Protein AF-A0A3A4KT03-F1 (afdb_monomer_lite)

Organism: NCBI:txid2340916

Radius of gyration: 21.65 Å; chains: 1; bounding box: 48×33×42 Å

Foldseek 3Di:
DWDDDPNDTHDDPVRCVVVVVDDDPVRVVVVVVVVVVVVVVVVVDDPDPDDQDPDCRRDDVCPPHPCPPVPDPDDDD

Secondary structure (DSSP, 8-state):
-PEEETTEEE--HHHHHHTT-SPPHHHHHHHHHHHHHHHHHHHHSPPP--PPPPGGGTS-TTTTSTTTT-S------

Structure (mmCIF, N/CA/C/O backbone):
data_AF-A0A3A4KT03-F1
#
_entry.id   AF-A0A3A4KT03-F1
#
loop_
_atom_site.group_PDB
_atom_site.id
_atom_site.type_symbol
_atom_site.label_atom_id
_atom_site.label_alt_id
_atom_site.label_comp_id
_atom_site.label_asym_id
_atom_site.label_entity_id
_atom_site.label_seq_id
_atom_site.pdbx_PDB_ins_code
_atom_site.Cartn_x
_atom_site.Cartn_y
_atom_site.Cartn_z
_atom_site.occupancy
_atom_site.B_iso_or_equiv
_atom_site.auth_seq_id
_atom_site.auth_comp_id
_atom_site.auth_asym_id
_atom_site.auth_atom_id
_atom_site.pdbx_PDB_model_num
ATOM 1 N N . MET A 1 1 ? -9.760 -6.350 22.477 1.00 77.88 1 MET A N 1
ATOM 2 C CA . MET A 1 1 ? -9.437 -5.050 23.092 1.00 77.88 1 MET A CA 1
ATOM 3 C C . MET A 1 1 ? -8.215 -4.515 22.369 1.00 77.88 1 MET A C 1
ATOM 5 O O . MET A 1 1 ? -7.268 -5.293 22.250 1.00 77.88 1 MET A O 1
ATOM 9 N N . PRO A 1 2 ? -8.233 -3.250 21.912 1.00 84.62 2 PRO A N 1
ATOM 10 C CA . PRO A 1 2 ? -7.127 -2.671 21.160 1.00 84.62 2 PRO A CA 1
ATOM 11 C C . PRO A 1 2 ? -5.853 -2.637 22.005 1.00 84.62 2 PRO A C 1
ATOM 13 O O . PRO A 1 2 ? -5.915 -2.432 23.220 1.00 84.62 2 PRO A O 1
ATOM 16 N N . GLU A 1 3 ? -4.706 -2.834 21.369 1.00 91.81 3 GLU A N 1
ATOM 17 C CA . GLU A 1 3 ? -3.403 -2.857 22.031 1.00 91.81 3 GLU A CA 1
ATOM 1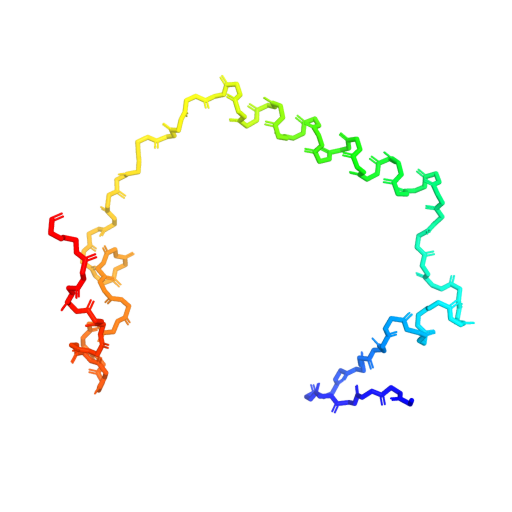8 C C . GLU A 1 3 ? -2.715 -1.493 21.905 1.00 91.81 3 GLU A C 1
ATOM 20 O O . GLU A 1 3 ? -2.648 -0.932 20.813 1.00 91.81 3 GLU A O 1
ATOM 25 N N . GLU A 1 4 ? -2.167 -0.955 22.997 1.00 93.06 4 GLU A N 1
ATOM 26 C CA . GLU A 1 4 ? -1.348 0.259 22.947 1.00 93.06 4 GLU A CA 1
ATOM 27 C C . GLU A 1 4 ? 0.143 -0.095 22.935 1.00 93.06 4 GLU A C 1
ATOM 29 O O . GLU A 1 4 ? 0.652 -0.759 23.840 1.00 93.06 4 GLU A O 1
ATOM 34 N N . LYS A 1 5 ? 0.869 0.386 21.923 1.00 92.31 5 LYS A N 1
ATOM 35 C CA . LYS A 1 5 ? 2.331 0.285 21.836 1.00 92.31 5 LYS A CA 1
ATOM 36 C C . LYS A 1 5 ? 2.914 1.649 21.499 1.00 92.31 5 LYS A C 1
ATOM 38 O O . LYS A 1 5 ? 2.573 2.235 20.474 1.00 92.31 5 LYS A O 1
ATOM 43 N N . ALA A 1 6 ? 3.812 2.144 22.354 1.00 90.19 6 ALA A N 1
ATOM 44 C CA . ALA A 1 6 ? 4.504 3.424 22.170 1.00 90.19 6 ALA A CA 1
ATOM 45 C C . ALA A 1 6 ? 3.555 4.608 21.857 1.00 90.19 6 ALA A C 1
ATOM 47 O O . ALA A 1 6 ? 3.832 5.415 20.970 1.00 90.19 6 ALA A O 1
ATOM 48 N N . GLY A 1 7 ? 2.414 4.691 22.554 1.00 93.12 7 GLY A N 1
ATOM 49 C CA . GLY A 1 7 ? 1.419 5.756 22.373 1.00 93.12 7 GLY A CA 1
ATOM 50 C C . GLY A 1 7 ? 0.545 5.626 21.120 1.00 93.12 7 GLY A C 1
ATOM 51 O O . GLY A 1 7 ? -0.178 6.561 20.781 1.00 93.12 7 GLY A O 1
ATOM 52 N N . LYS A 1 8 ? 0.609 4.494 20.406 1.00 92.00 8 LYS A N 1
ATOM 53 C CA . LYS A 1 8 ? -0.255 4.186 19.260 1.00 92.00 8 LYS A CA 1
ATOM 54 C C . LYS A 1 8 ? -1.182 3.025 19.594 1.00 92.00 8 LYS A C 1
ATOM 56 O O . LYS A 1 8 ? -0.750 2.057 20.215 1.00 92.00 8 LYS A O 1
ATOM 61 N N . ILE A 1 9 ? -2.429 3.123 19.141 1.00 94.00 9 ILE A N 1
ATOM 62 C CA . ILE A 1 9 ? -3.447 2.084 19.309 1.00 94.00 9 ILE A CA 1
ATOM 63 C C . ILE A 1 9 ? -3.458 1.198 18.064 1.00 94.00 9 ILE A C 1
ATOM 65 O O . ILE A 1 9 ? -3.535 1.693 16.939 1.00 94.00 9 ILE A O 1
ATOM 69 N N . PHE A 1 10 ? -3.398 -0.109 18.279 1.00 93.38 10 PHE A N 1
ATOM 70 C CA . PHE A 1 10 ? -3.446 -1.137 17.255 1.00 93.38 10 PHE A CA 1
ATOM 71 C C . PHE A 1 10 ? -4.711 -1.964 17.442 1.00 93.38 10 PHE A C 1
ATOM 73 O O . PHE A 1 10 ? -4.993 -2.456 18.534 1.00 93.38 10 PHE A O 1
ATOM 80 N N . TYR A 1 11 ? -5.461 -2.113 16.358 1.00 92.69 11 TYR A N 1
ATOM 81 C CA . TYR A 1 11 ? -6.685 -2.898 16.326 1.00 92.69 11 TYR A CA 1
ATOM 82 C C . TYR A 1 11 ? -6.406 -4.241 15.669 1.00 92.69 11 TYR A C 1
ATOM 84 O O . TYR A 1 11 ? -5.679 -4.316 14.673 1.00 92.69 11 TYR A O 1
ATOM 92 N N . SER A 1 12 ? -6.993 -5.302 16.211 1.00 91.56 12 SER A N 1
ATOM 93 C CA . SER A 1 12 ? -6.979 -6.596 15.541 1.00 91.56 12 SER A CA 1
ATOM 94 C C . SER A 1 12 ? -7.853 -6.554 14.277 1.00 91.56 12 SER A C 1
ATOM 96 O O . SER A 1 12 ? -8.758 -5.719 14.169 1.00 91.56 12 SER A O 1
ATOM 98 N N . PRO A 1 13 ? -7.649 -7.475 13.319 1.00 88.50 13 PRO A N 1
ATOM 99 C CA . PRO A 1 13 ? -8.518 -7.575 12.147 1.00 88.50 13 PRO A CA 1
ATOM 100 C C . PRO A 1 13 ? -10.002 -7.745 12.505 1.00 88.50 13 PRO A C 1
ATOM 102 O O . PRO A 1 13 ? -10.866 -7.182 11.837 1.00 88.50 13 PRO A O 1
ATOM 105 N N . GLU A 1 14 ? -10.300 -8.479 13.580 1.00 90.12 14 GLU A N 1
ATOM 106 C CA . GLU A 1 14 ? -11.669 -8.687 14.062 1.00 90.12 14 GLU A CA 1
ATOM 107 C C . GLU A 1 14 ? -12.296 -7.389 14.585 1.00 90.12 14 GLU A C 1
ATOM 109 O O . GLU A 1 14 ? -13.470 -7.126 14.340 1.00 90.12 14 GLU A O 1
ATOM 114 N N . GLU A 1 15 ? -11.513 -6.543 15.257 1.00 90.75 15 GLU A N 1
ATOM 115 C CA . GLU A 1 15 ? -11.970 -5.245 15.764 1.00 90.75 15 GLU A CA 1
ATOM 116 C C . GLU A 1 15 ? -12.231 -4.252 14.633 1.00 90.75 15 GLU A C 1
ATOM 118 O O . GLU A 1 15 ? -13.239 -3.549 14.649 1.00 90.75 15 GLU A O 1
ATOM 123 N N . VAL A 1 16 ? -11.365 -4.240 13.618 1.00 90.31 16 VAL A N 1
ATOM 124 C CA . VAL A 1 16 ? -11.551 -3.436 12.401 1.00 90.31 16 VAL A CA 1
ATOM 125 C C . VAL A 1 16 ? -12.818 -3.872 11.660 1.00 90.31 16 VAL A C 1
ATOM 127 O O . VAL A 1 16 ? -13.594 -3.024 11.216 1.00 90.31 16 VAL A O 1
ATOM 130 N N . ALA A 1 17 ? -13.058 -5.183 11.560 1.00 85.75 17 ALA A N 1
ATOM 131 C CA . ALA A 1 17 ? -14.261 -5.730 10.939 1.00 85.75 17 ALA A CA 1
ATOM 132 C C . ALA A 1 17 ? -15.529 -5.387 11.738 1.00 85.75 17 ALA A C 1
ATOM 134 O O . ALA A 1 17 ? -16.507 -4.920 11.157 1.00 85.75 17 ALA A O 1
ATOM 135 N N . ALA A 1 18 ? -15.502 -5.552 13.064 1.00 89.12 18 ALA A N 1
ATOM 136 C CA . ALA A 1 18 ? -16.622 -5.221 13.944 1.00 89.12 18 ALA A CA 1
ATOM 137 C C . ALA A 1 18 ? -16.961 -3.720 13.937 1.00 89.12 18 ALA A C 1
ATOM 139 O O . ALA A 1 18 ? -18.129 -3.354 14.053 1.00 89.12 18 ALA A O 1
ATOM 140 N N . ALA A 1 19 ? -15.958 -2.855 13.772 1.00 89.56 19 ALA A N 1
ATOM 141 C CA . ALA A 1 19 ? -16.135 -1.411 13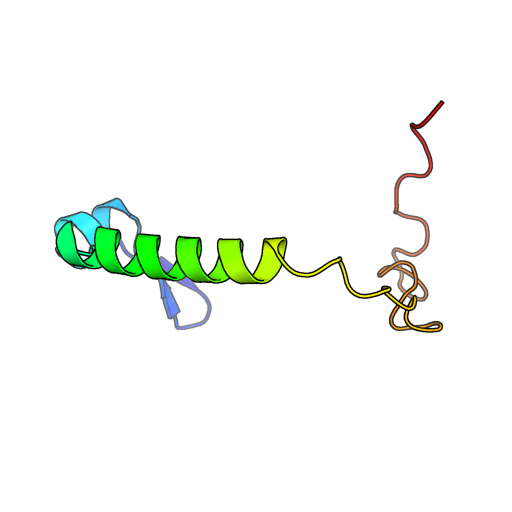.659 1.00 89.56 19 ALA A CA 1
ATOM 142 C C . ALA A 1 19 ? -16.548 -0.945 12.249 1.00 89.56 19 ALA A C 1
ATOM 144 O O . ALA A 1 19 ? -16.833 0.237 12.059 1.00 89.56 19 ALA A O 1
ATOM 145 N N . GLY A 1 20 ? -16.576 -1.847 11.259 1.00 89.06 20 GLY A N 1
ATOM 146 C CA . GLY A 1 20 ? -16.885 -1.502 9.870 1.00 89.06 20 GLY A CA 1
ATOM 147 C C . GLY A 1 20 ? -15.827 -0.611 9.212 1.00 89.06 20 GLY A C 1
ATOM 148 O O . GLY A 1 20 ? -16.138 0.109 8.273 1.00 89.06 20 GLY A O 1
ATOM 149 N N . TRP A 1 21 ? -14.585 -0.635 9.703 1.00 90.62 21 TRP A N 1
ATOM 150 C CA . TRP A 1 21 ? -13.467 0.159 9.173 1.00 90.62 21 TRP A CA 1
ATOM 151 C C . TRP A 1 21 ? -12.721 -0.528 8.023 1.00 90.62 21 TRP A C 1
ATOM 153 O O . TRP A 1 21 ? -11.715 -0.016 7.535 1.00 90.62 21 TRP A O 1
ATOM 163 N N . GLY A 1 22 ? -13.167 -1.717 7.616 1.00 87.62 22 GLY A N 1
ATOM 164 C CA . GLY A 1 22 ? -12.624 -2.399 6.448 1.00 87.62 22 GLY A CA 1
ATOM 165 C C . GLY A 1 22 ? -13.053 -1.720 5.148 1.00 87.62 22 GLY A C 1
ATOM 166 O O . GLY A 1 22 ? -14.141 -1.160 5.069 1.00 87.62 22 GLY A O 1
ATOM 167 N N . LEU A 1 23 ? -12.215 -1.838 4.118 1.00 88.31 23 LEU A N 1
ATOM 168 C CA . LEU A 1 23 ? -12.553 -1.393 2.765 1.00 88.31 23 LEU A CA 1
ATOM 169 C C . LEU A 1 23 ? -13.780 -2.139 2.234 1.00 88.31 23 LEU A C 1
ATOM 171 O O . LEU A 1 23 ? -13.899 -3.362 2.442 1.00 88.31 23 LEU A O 1
ATOM 175 N N . SER A 1 24 ? -14.629 -1.418 1.504 1.00 90.88 24 SER A N 1
ATOM 176 C CA . SER A 1 24 ? -15.705 -1.993 0.701 1.00 90.88 24 SER A CA 1
ATOM 177 C C . SER A 1 24 ? -15.140 -2.876 -0.418 1.00 90.88 24 SER A C 1
ATOM 179 O O . SER A 1 24 ? -13.949 -2.835 -0.733 1.00 90.88 24 SER A O 1
ATOM 181 N N . GLU A 1 25 ? -15.987 -3.706 -1.026 1.00 92.19 25 GLU A N 1
ATOM 182 C CA . GLU A 1 25 ? -15.561 -4.555 -2.147 1.00 92.19 25 GLU A CA 1
ATOM 183 C C . GLU A 1 25 ? -15.137 -3.721 -3.366 1.00 92.19 25 GLU A C 1
ATOM 185 O O . GLU A 1 25 ? -14.157 -4.033 -4.040 1.00 92.19 25 GLU A O 1
ATOM 190 N N . GLU A 1 26 ? -15.837 -2.613 -3.606 1.00 93.50 26 GLU A N 1
ATOM 191 C CA . GLU A 1 26 ? -15.532 -1.673 -4.684 1.00 93.50 26 GLU A CA 1
ATOM 192 C C . GLU A 1 26 ? -14.167 -1.016 -4.458 1.00 93.50 26 GLU A C 1
ATOM 194 O O . GLU A 1 26 ? -13.313 -1.050 -5.343 1.00 93.50 26 GLU A O 1
ATOM 199 N N . GLU A 1 27 ? -13.910 -0.521 -3.243 1.00 93.19 27 GLU A N 1
ATOM 200 C CA . GLU A 1 27 ? -12.624 0.081 -2.875 1.00 93.19 27 GLU A CA 1
ATOM 201 C C . GLU A 1 27 ? -11.473 -0.930 -2.984 1.00 93.19 27 GLU A C 1
ATOM 203 O O . GLU A 1 27 ? -10.394 -0.600 -3.476 1.00 93.19 27 GLU A O 1
ATOM 208 N N . ARG A 1 28 ? -11.690 -2.189 -2.578 1.00 94.56 28 ARG A N 1
ATOM 209 C CA . ARG A 1 28 ? -10.687 -3.256 -2.747 1.00 94.56 28 ARG A CA 1
ATOM 210 C C . ARG A 1 28 ? -10.371 -3.503 -4.212 1.00 94.56 28 ARG A C 1
ATOM 212 O O . ARG A 1 28 ? -9.198 -3.637 -4.553 1.00 94.56 28 ARG A O 1
ATOM 219 N N . SER A 1 29 ? -11.390 -3.554 -5.067 1.00 95.12 29 SER A N 1
ATOM 220 C CA . SER A 1 29 ? -11.199 -3.758 -6.502 1.00 95.12 29 SER A CA 1
ATOM 221 C C . SER A 1 29 ? -10.428 -2.603 -7.142 1.00 95.12 29 SER A C 1
ATOM 223 O O . SER A 1 29 ? -9.587 -2.845 -8.009 1.00 95.12 29 SER A O 1
ATOM 225 N N . GLU A 1 30 ? -10.694 -1.360 -6.739 1.00 95.75 30 GLU A N 1
ATOM 226 C CA . GLU A 1 30 ? -9.959 -0.193 -7.237 1.00 95.75 30 GLU A CA 1
ATOM 227 C C . GLU A 1 30 ? -8.491 -0.228 -6.808 1.00 95.75 30 GLU A C 1
ATOM 229 O O . GLU A 1 30 ? -7.599 -0.069 -7.644 1.00 95.75 30 GLU A O 1
ATOM 234 N N . VAL A 1 31 ? -8.228 -0.511 -5.530 1.00 95.75 31 VAL A N 1
ATOM 235 C CA . VAL A 1 31 ? -6.865 -0.636 -4.997 1.00 95.75 31 VAL A CA 1
ATOM 236 C C . VAL A 1 31 ? -6.113 -1.780 -5.678 1.00 95.75 31 VAL A C 1
ATOM 238 O O . VAL A 1 31 ? -4.962 -1.602 -6.074 1.00 95.75 31 VAL A O 1
ATOM 241 N N . GLN A 1 32 ? -6.755 -2.933 -5.879 1.00 97.00 32 GLN A N 1
ATOM 242 C CA . GLN A 1 32 ? -6.137 -4.062 -6.575 1.00 97.00 32 GLN A CA 1
ATOM 243 C C . GLN A 1 32 ? -5.737 -3.680 -8.002 1.00 97.00 32 GLN A C 1
ATOM 245 O O . GLN A 1 32 ? -4.600 -3.921 -8.405 1.00 97.00 32 GLN A O 1
ATOM 250 N N . LYS A 1 33 ? -6.624 -2.999 -8.735 1.00 96.75 33 LYS A N 1
ATOM 251 C CA . LYS A 1 33 ? -6.330 -2.516 -10.086 1.00 96.75 33 LYS A CA 1
ATOM 252 C C . LYS A 1 33 ? -5.135 -1.559 -10.110 1.00 96.75 33 LYS A C 1
ATOM 254 O O . LYS A 1 33 ? -4.286 -1.679 -10.987 1.00 96.75 33 LYS A O 1
ATOM 259 N N . MET A 1 34 ? -5.033 -0.645 -9.142 1.00 96.81 34 MET A N 1
ATOM 260 C CA . MET A 1 34 ? -3.880 0.260 -9.038 1.00 96.81 34 MET A CA 1
ATOM 261 C C . MET A 1 34 ? -2.559 -0.504 -8.883 1.00 96.81 34 MET A C 1
ATOM 263 O O . MET A 1 34 ? -1.565 -0.157 -9.524 1.00 96.81 34 MET A O 1
ATOM 267 N N . PHE A 1 35 ? -2.540 -1.549 -8.051 1.00 96.69 35 PHE A N 1
ATOM 268 C CA . PHE A 1 35 ? -1.353 -2.386 -7.877 1.00 96.69 35 PHE A CA 1
ATOM 269 C C . PHE A 1 35 ? -1.041 -3.222 -9.118 1.00 96.69 35 PHE A C 1
ATOM 271 O O . PHE A 1 35 ? 0.130 -3.353 -9.476 1.00 96.69 35 PHE A O 1
ATOM 278 N N . ASP A 1 36 ? -2.055 -3.752 -9.796 1.00 97.19 36 ASP A N 1
ATOM 279 C CA . ASP A 1 36 ? -1.878 -4.516 -11.031 1.00 97.19 36 ASP A CA 1
ATOM 280 C C . ASP A 1 36 ? -1.286 -3.638 -12.143 1.00 97.19 36 ASP A C 1
ATOM 282 O O . ASP A 1 36 ? -0.305 -4.033 -12.778 1.00 97.19 36 ASP A O 1
ATOM 286 N N . ASP A 1 37 ? -1.798 -2.416 -12.314 1.00 96.38 37 ASP A N 1
ATOM 287 C CA . ASP A 1 37 ? -1.287 -1.437 -13.279 1.00 96.38 37 ASP A CA 1
ATOM 288 C C . ASP A 1 37 ? 0.162 -1.034 -12.955 1.00 96.38 37 ASP A C 1
ATOM 290 O O . ASP A 1 37 ? 1.023 -0.970 -13.840 1.00 96.38 37 ASP A O 1
ATOM 294 N N . PHE A 1 38 ? 0.473 -0.802 -11.675 1.00 95.00 38 PHE A N 1
ATOM 295 C CA . PHE A 1 38 ? 1.842 -0.533 -11.234 1.00 95.00 38 PHE A CA 1
ATOM 296 C C . PHE A 1 38 ? 2.778 -1.705 -11.553 1.00 95.00 38 PHE A C 1
ATOM 298 O O 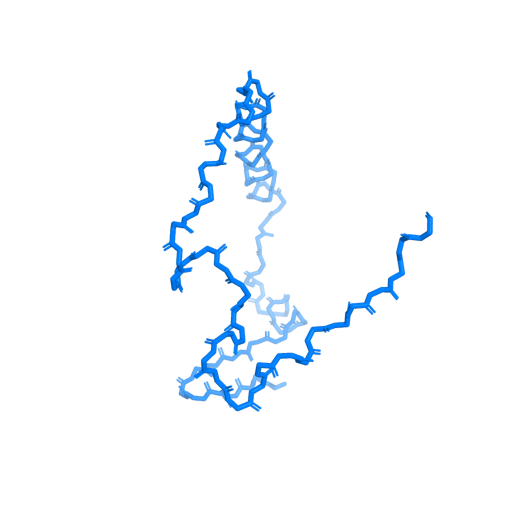. PHE A 1 38 ? 3.850 -1.506 -12.128 1.00 95.00 38 PHE A O 1
ATOM 305 N N . ASN A 1 39 ? 2.368 -2.930 -11.224 1.00 94.12 39 ASN A N 1
ATOM 306 C CA . ASN A 1 39 ? 3.164 -4.132 -11.453 1.00 94.12 39 ASN A CA 1
ATOM 307 C C . ASN A 1 39 ? 3.371 -4.403 -12.943 1.00 94.12 39 ASN A C 1
ATOM 309 O O . ASN A 1 39 ? 4.473 -4.778 -13.341 1.00 94.12 39 ASN A O 1
ATOM 313 N N . ALA A 1 40 ? 2.353 -4.183 -13.775 1.00 94.38 40 ALA A N 1
ATOM 314 C CA . ALA A 1 40 ? 2.465 -4.297 -15.223 1.00 94.38 40 ALA A CA 1
ATOM 315 C C . ALA A 1 40 ? 3.526 -3.332 -15.771 1.00 94.38 40 ALA A C 1
ATOM 317 O O . ALA A 1 40 ? 4.420 -3.754 -16.505 1.00 94.38 40 ALA A O 1
ATOM 318 N N . ASN A 1 41 ? 3.489 -2.066 -15.345 1.00 91.06 41 ASN A N 1
ATOM 319 C CA . ASN A 1 41 ? 4.485 -1.067 -15.733 1.00 91.06 41 ASN A CA 1
ATOM 320 C C . ASN A 1 41 ? 5.889 -1.435 -15.239 1.00 91.06 41 ASN A C 1
ATOM 322 O O . ASN A 1 41 ? 6.841 -1.412 -16.016 1.00 91.06 41 ASN A O 1
ATOM 326 N N . ARG A 1 42 ? 6.024 -1.829 -13.969 1.00 88.6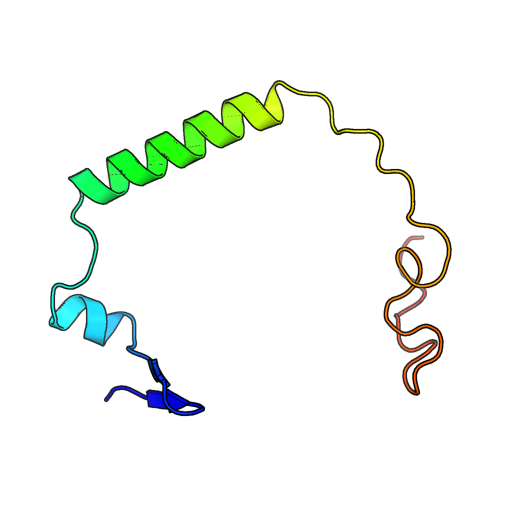2 42 ARG A N 1
ATOM 327 C CA . ARG A 1 42 ? 7.305 -2.236 -13.381 1.00 88.62 42 ARG A CA 1
ATOM 328 C C . ARG A 1 42 ? 7.905 -3.442 -14.102 1.00 88.62 42 ARG A C 1
ATOM 330 O O . ARG A 1 42 ? 9.106 -3.468 -14.333 1.00 88.62 42 ARG A O 1
ATOM 337 N N . ASN A 1 43 ? 7.091 -4.437 -14.447 1.00 87.69 43 ASN A N 1
ATOM 338 C CA . ASN A 1 43 ? 7.555 -5.667 -15.093 1.00 87.69 43 ASN A CA 1
ATOM 339 C C . ASN A 1 43 ? 7.860 -5.486 -16.588 1.00 87.69 43 ASN A C 1
ATOM 341 O O . ASN A 1 43 ? 8.589 -6.295 -17.156 1.00 87.69 43 ASN A O 1
ATOM 345 N N . ALA A 1 44 ? 7.317 -4.445 -17.225 1.00 89.69 44 ALA A N 1
ATOM 346 C CA . ALA A 1 44 ? 7.647 -4.089 -18.604 1.00 89.69 44 ALA A CA 1
ATOM 347 C C . ALA A 1 44 ? 9.041 -3.448 -18.738 1.00 89.69 44 ALA A C 1
ATOM 349 O O . ALA A 1 44 ? 9.590 -3.393 -19.839 1.00 89.69 44 ALA A O 1
ATOM 350 N N . VAL A 1 45 ? 9.618 -2.969 -17.633 1.00 85.75 45 VAL A N 1
ATOM 351 C CA . VAL A 1 45 ? 10.960 -2.384 -17.586 1.00 85.75 45 VAL A CA 1
ATOM 352 C C . VAL A 1 45 ? 11.949 -3.456 -17.126 1.00 85.75 45 VAL A C 1
ATOM 354 O O . VAL A 1 45 ? 11.694 -4.192 -16.173 1.00 85.75 45 VAL A O 1
ATOM 357 N N . LEU A 1 46 ? 13.089 -3.567 -17.818 1.00 77.62 46 LEU A N 1
ATOM 358 C CA . LEU A 1 46 ? 14.180 -4.430 -17.359 1.00 77.62 46 LEU A CA 1
ATOM 359 C C . LEU A 1 46 ? 14.636 -3.971 -15.965 1.00 77.62 46 LEU A C 1
ATOM 361 O O . LEU A 1 46 ? 14.650 -2.765 -15.717 1.00 77.62 46 LEU A O 1
ATOM 365 N N . PRO A 1 47 ? 15.032 -4.888 -15.064 1.00 75.62 47 PRO A N 1
ATOM 366 C CA . PRO A 1 47 ? 15.602 -4.496 -13.782 1.00 75.62 47 PRO A CA 1
ATOM 367 C C . PRO A 1 47 ? 16.726 -3.488 -14.016 1.00 75.62 47 PRO A C 1
ATOM 369 O O . PRO A 1 47 ? 17.597 -3.726 -14.858 1.00 75.62 47 PRO A O 1
ATOM 372 N N . GLU A 1 48 ? 16.694 -2.360 -13.305 1.00 70.19 48 GLU A N 1
ATOM 373 C CA . GLU A 1 48 ? 17.821 -1.437 -13.348 1.00 70.19 48 GLU A CA 1
ATOM 374 C C . GLU A 1 48 ? 19.089 -2.192 -12.932 1.00 70.19 48 GLU A C 1
ATOM 376 O O . GLU A 1 48 ? 19.023 -3.049 -12.042 1.00 70.19 48 GLU A O 1
ATOM 381 N N . PRO A 1 49 ? 20.242 -1.917 -13.565 1.00 70.06 49 PRO A N 1
ATOM 382 C CA . PRO A 1 49 ? 21.499 -2.461 -13.091 1.00 70.06 49 PRO A CA 1
ATOM 383 C C . PRO A 1 49 ? 21.717 -1.950 -11.667 1.00 70.06 49 PRO A C 1
ATOM 385 O O . PRO A 1 49 ? 22.035 -0.781 -11.450 1.00 70.06 49 PRO A O 1
ATOM 388 N N . THR A 1 50 ? 21.519 -2.825 -10.686 1.00 63.78 50 THR A N 1
ATOM 389 C CA . THR A 1 50 ? 21.855 -2.550 -9.295 1.00 63.78 50 THR A CA 1
ATOM 390 C C . THR A 1 50 ? 23.365 -2.417 -9.210 1.00 63.78 50 THR A C 1
ATOM 392 O O . THR A 1 50 ? 24.085 -3.413 -9.259 1.00 63.78 50 THR A O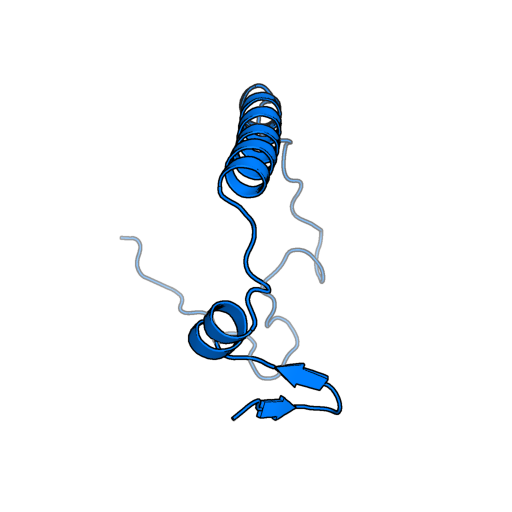 1
ATOM 395 N N . ALA A 1 51 ? 23.856 -1.181 -9.129 1.00 66.19 51 ALA A N 1
ATOM 396 C CA . ALA A 1 51 ? 25.211 -0.944 -8.669 1.00 66.19 51 ALA A CA 1
ATOM 397 C C . ALA A 1 51 ? 25.250 -1.317 -7.185 1.00 66.19 51 ALA A C 1
ATOM 399 O O . ALA A 1 51 ? 24.478 -0.772 -6.393 1.00 66.19 51 ALA A O 1
ATOM 400 N N . GLU A 1 52 ? 26.119 -2.255 -6.815 1.00 61.72 52 GLU A N 1
ATOM 401 C CA . GLU A 1 52 ? 26.419 -2.497 -5.408 1.00 61.72 52 GLU A CA 1
ATOM 402 C C . GLU A 1 52 ? 26.870 -1.171 -4.790 1.00 61.72 52 GLU A C 1
ATOM 404 O O . GLU A 1 52 ? 27.776 -0.499 -5.298 1.00 61.72 52 GLU A O 1
ATOM 409 N N . LEU A 1 53 ? 26.181 -0.745 -3.730 1.00 63.31 53 LEU A N 1
ATOM 410 C CA . LEU A 1 53 ? 26.567 0.466 -3.025 1.00 63.31 53 LEU A CA 1
ATOM 411 C C . LEU A 1 53 ? 27.962 0.231 -2.417 1.00 63.31 53 LEU A C 1
ATOM 413 O O . LEU A 1 53 ? 28.191 -0.781 -1.758 1.00 63.31 53 LEU A O 1
ATOM 417 N N . PRO A 1 54 ? 28.932 1.132 -2.624 1.00 54.28 54 PRO A N 1
ATOM 418 C CA . PRO A 1 54 ? 30.282 0.898 -2.138 1.00 54.28 54 PRO A CA 1
ATOM 419 C C . PRO A 1 54 ? 30.344 0.950 -0.602 1.00 54.28 54 PRO A C 1
ATOM 421 O O . PRO A 1 54 ? 29.920 1.923 0.027 1.00 54.28 54 PRO A O 1
ATOM 424 N N . GLY A 1 55 ? 30.947 -0.076 0.005 1.00 64.25 55 GLY A N 1
ATOM 425 C CA . GLY A 1 55 ? 31.330 -0.092 1.420 1.00 64.25 55 GLY A CA 1
ATOM 426 C C . GLY A 1 55 ? 30.145 -0.149 2.390 1.00 64.25 55 GLY A C 1
ATOM 427 O O . GLY A 1 55 ? 29.298 -1.029 2.287 1.00 64.25 55 GLY A O 1
ATOM 428 N N . ARG A 1 56 ? 30.089 0.796 3.343 1.00 55.84 56 ARG A N 1
ATOM 429 C CA . ARG A 1 56 ? 29.149 0.835 4.490 1.00 55.84 56 ARG A CA 1
ATOM 430 C C . ARG A 1 56 ? 27.657 0.730 4.126 1.00 55.84 56 ARG A C 1
ATOM 432 O O . ARG A 1 56 ? 26.847 0.480 5.007 1.00 55.84 56 ARG A O 1
ATOM 439 N N . PHE A 1 57 ? 27.292 0.972 2.869 1.00 56.97 57 PHE A N 1
ATOM 440 C CA . PHE A 1 57 ? 25.900 0.980 2.414 1.00 56.97 57 PHE A CA 1
ATOM 441 C C . PHE A 1 57 ? 25.546 -0.157 1.444 1.00 56.97 57 PHE A C 1
ATOM 443 O O . PHE A 1 57 ? 24.401 -0.210 1.009 1.00 56.97 57 PHE A O 1
ATOM 450 N N . GLY A 1 58 ? 26.483 -1.042 1.085 1.00 55.22 58 GLY A N 1
ATOM 451 C CA . GLY A 1 58 ? 26.193 -2.191 0.211 1.00 55.22 58 GLY A CA 1
ATOM 452 C C . GLY A 1 58 ? 26.955 -3.470 0.546 1.00 55.22 58 GLY A C 1
ATOM 453 O O . GLY A 1 58 ? 27.003 -4.374 -0.281 1.00 55.22 58 GLY A O 1
ATOM 454 N N . GLY A 1 59 ? 27.543 -3.544 1.740 1.00 67.12 59 GLY A N 1
ATOM 455 C CA . GLY A 1 59 ? 28.045 -4.783 2.335 1.00 67.12 59 GLY A CA 1
ATOM 456 C C . GLY A 1 59 ? 27.135 -5.278 3.461 1.00 67.12 59 GLY A C 1
ATOM 457 O O . GLY A 1 59 ? 26.199 -4.577 3.835 1.00 67.12 59 GLY A O 1
ATOM 458 N N . ASP A 1 60 ? 27.449 -6.474 3.975 1.00 62.44 60 ASP A N 1
ATOM 459 C CA . ASP A 1 60 ? 26.824 -7.126 5.138 1.00 62.44 60 ASP A CA 1
ATOM 460 C C . ASP A 1 60 ? 26.392 -6.101 6.201 1.00 62.44 60 ASP A C 1
ATOM 462 O O . ASP A 1 60 ? 27.230 -5.372 6.737 1.00 62.44 60 ASP A O 1
ATOM 466 N N . ASP A 1 61 ? 25.088 -6.051 6.498 1.00 66.94 61 ASP A N 1
ATOM 467 C CA . ASP A 1 61 ? 24.476 -5.125 7.465 1.00 66.94 61 ASP A CA 1
ATOM 468 C C . ASP A 1 61 ? 25.106 -5.228 8.865 1.00 66.94 61 ASP A C 1
ATOM 470 O O . ASP A 1 61 ? 24.956 -4.329 9.697 1.00 66.94 61 ASP A O 1
ATOM 474 N N . LEU A 1 62 ? 25.808 -6.330 9.135 1.00 66.69 62 LEU A N 1
ATOM 475 C CA . LEU A 1 62 ? 26.473 -6.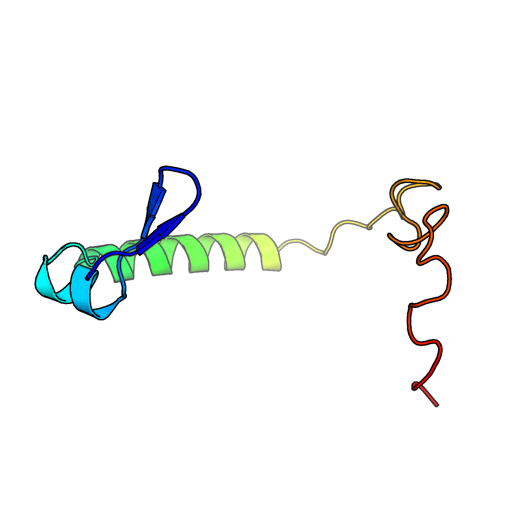602 10.400 1.00 66.69 62 LEU A CA 1
ATOM 476 C C . LEU A 1 62 ? 27.938 -6.144 10.424 1.00 66.69 62 LEU A C 1
ATOM 478 O O . LEU A 1 62 ? 28.550 -6.162 11.496 1.00 66.69 62 LEU A O 1
ATOM 482 N N . ALA A 1 63 ? 28.500 -5.702 9.295 1.00 64.62 63 ALA A N 1
ATOM 483 C CA . ALA A 1 63 ? 29.891 -5.271 9.191 1.00 64.62 63 ALA A CA 1
ATOM 484 C C . ALA A 1 63 ? 30.190 -4.080 10.122 1.00 64.62 63 ALA A C 1
ATOM 486 O O . ALA A 1 63 ? 29.519 -3.044 10.094 1.00 64.62 63 ALA A O 1
ATOM 487 N N . GLY A 1 64 ? 31.220 -4.220 10.959 1.00 62.50 64 GLY A N 1
ATOM 488 C CA . GLY A 1 64 ? 31.594 -3.239 11.982 1.00 62.50 64 GLY A CA 1
ATOM 489 C C . GLY A 1 64 ? 30.670 -3.164 13.209 1.00 62.50 64 GLY A C 1
ATOM 490 O O . GLY A 1 64 ? 30.799 -2.224 13.999 1.00 62.50 64 GLY A O 1
ATOM 491 N N . THR A 1 65 ? 29.749 -4.116 13.387 1.00 72.50 65 THR A N 1
ATOM 492 C CA . THR A 1 65 ? 28.938 -4.272 14.610 1.00 72.50 65 THR A CA 1
ATOM 493 C C . THR A 1 65 ? 29.450 -5.429 15.474 1.00 72.50 65 THR A C 1
ATOM 495 O O . THR A 1 65 ? 30.281 -6.221 15.044 1.00 72.50 65 THR A O 1
ATOM 498 N N . GLU A 1 66 ? 28.920 -5.581 16.692 1.00 68.62 66 GLU A N 1
ATOM 499 C CA . GLU A 1 66 ? 29.205 -6.751 17.543 1.00 68.62 66 GLU A CA 1
ATOM 500 C C . GLU A 1 66 ? 28.669 -8.085 16.979 1.00 68.62 66 GLU A C 1
ATOM 502 O O . GLU A 1 66 ? 28.975 -9.146 17.520 1.00 68.62 66 GLU A O 1
ATOM 507 N N . TYR A 1 67 ? 27.896 -8.033 15.888 1.00 69.81 67 TYR A N 1
ATOM 508 C CA . TYR A 1 67 ? 27.308 -9.181 15.193 1.00 69.81 67 TYR A CA 1
ATOM 509 C C . TYR A 1 67 ? 27.999 -9.495 13.856 1.00 69.81 67 TYR A C 1
ATOM 511 O O . TYR A 1 67 ? 27.503 -10.317 13.086 1.00 69.81 67 TYR A O 1
ATOM 519 N N . GLU A 1 68 ? 29.125 -8.845 13.554 1.00 70.75 68 GLU A N 1
ATOM 520 C CA . GLU A 1 68 ? 29.925 -9.125 12.358 1.00 70.75 68 GLU A CA 1
ATOM 521 C C . GLU A 1 68 ? 30.309 -10.622 12.297 1.00 70.75 68 GLU A C 1
ATOM 523 O O . GLU A 1 68 ? 30.860 -11.169 13.254 1.00 70.75 68 GLU A O 1
ATOM 528 N N . GLY A 1 69 ? 29.980 -11.305 11.190 1.00 67.50 69 GLY A N 1
ATOM 529 C CA . GLY A 1 69 ? 30.196 -12.753 11.016 1.00 67.50 69 GLY A CA 1
ATOM 530 C C . GLY A 1 69 ? 29.077 -13.666 11.543 1.00 67.50 69 GLY A C 1
ATOM 531 O O . GLY A 1 69 ? 29.259 -14.881 11.611 1.00 67.50 69 GLY A O 1
ATOM 532 N N . TRP A 1 70 ? 27.923 -13.110 11.930 1.00 70.81 70 TRP A N 1
ATOM 533 C CA . TRP A 1 70 ? 26.752 -13.886 12.367 1.00 70.81 70 TRP A CA 1
ATOM 534 C C . TRP A 1 70 ? 25.849 -14.351 11.211 1.00 70.81 70 TRP A C 1
ATOM 536 O O . TRP A 1 70 ? 24.942 -15.162 11.417 1.00 70.81 70 TRP A O 1
ATOM 546 N N . THR A 1 71 ? 26.085 -13.865 9.989 1.00 60.59 71 THR A N 1
ATOM 547 C CA . THR A 1 71 ? 25.414 -14.377 8.793 1.00 60.59 71 THR A CA 1
ATOM 548 C C . THR A 1 71 ? 25.863 -15.823 8.529 1.00 60.59 71 THR A C 1
ATOM 550 O O . THR A 1 71 ? 27.050 -16.136 8.619 1.00 60.59 71 THR A O 1
ATOM 553 N N . PRO A 1 72 ? 24.931 -16.756 8.259 1.00 51.66 72 PRO A N 1
ATOM 554 C CA . PRO A 1 72 ? 25.287 -18.145 8.017 1.00 51.66 72 PRO A CA 1
ATOM 555 C C . PRO A 1 72 ? 25.973 -18.271 6.656 1.00 51.66 72 PRO A C 1
ATOM 557 O O . PRO A 1 72 ? 25.312 -18.309 5.617 1.00 51.66 72 PRO A O 1
ATOM 560 N N . ASP A 1 73 ? 27.298 -18.386 6.660 1.00 51.22 73 ASP A N 1
ATOM 561 C CA . ASP A 1 73 ? 28.018 -18.918 5.510 1.00 51.22 73 ASP A CA 1
ATOM 562 C C . ASP A 1 73 ? 27.673 -20.406 5.352 1.00 51.22 73 ASP A C 1
ATOM 564 O O . ASP A 1 73 ? 28.163 -21.268 6.082 1.00 51.22 73 ASP A O 1
ATOM 568 N N . GLY A 1 74 ? 26.839 -20.697 4.353 1.00 48.09 74 GLY A N 1
ATOM 569 C CA . GLY A 1 74 ? 26.832 -21.989 3.671 1.00 48.09 74 GLY A CA 1
ATOM 570 C C . GLY A 1 74 ? 25.555 -22.814 3.804 1.00 48.09 74 GLY A C 1
ATOM 571 O O . GLY A 1 74 ? 25.417 -23.601 4.731 1.00 48.09 74 GLY A O 1
ATOM 572 N N . ASP A 1 75 ? 24.704 -22.752 2.776 1.00 45.09 75 ASP A N 1
ATOM 573 C CA . ASP A 1 75 ? 24.404 -23.976 2.019 1.00 45.09 75 ASP A CA 1
ATOM 574 C C . ASP A 1 75 ? 23.965 -23.638 0.582 1.00 45.09 75 ASP A C 1
ATOM 576 O O . ASP A 1 75 ? 22.791 -23.417 0.279 1.00 45.09 75 ASP A O 1
ATOM 580 N N . ARG A 1 76 ? 24.943 -23.546 -0.320 1.00 40.28 76 ARG A N 1
ATOM 581 C CA . ARG A 1 76 ? 24.757 -23.812 -1.750 1.00 40.28 76 ARG A CA 1
ATOM 582 C C . ARG A 1 76 ? 25.969 -24.611 -2.209 1.00 40.28 76 ARG A C 1
ATOM 584 O O . ARG A 1 76 ? 27.008 -24.037 -2.534 1.00 40.28 76 ARG A O 1
ATOM 591 N N . SER A 1 77 ? 25.826 -25.931 -2.115 1.00 43.94 77 SER A N 1
ATOM 592 C CA . SER A 1 77 ? 26.628 -26.902 -2.862 1.00 43.94 77 SER A CA 1
ATOM 593 C C . SER A 1 77 ? 26.316 -26.852 -4.357 1.00 43.94 77 SER A C 1
ATOM 595 O O . SER A 1 77 ? 25.206 -26.398 -4.725 1.00 43.94 77 SER A O 1
#

pLDDT: mean 79.36, std 16.02, range [40.28, 97.19]

Sequence (77 aa):
MPEEKAGKIFYSPEEVAAAGWGLSEEERSEVQKMFDDFNANRNAVLPEPTAELPGRFGGDDLAGTEYEGWTPDGDRS